Protein AF-A0A072U8D9-F1 (afdb_monomer_lite)

pLDDT: mean 95.49, std 7.28, range [56.34, 98.5]

Structure (mmCIF, N/CA/C/O backbone):
data_AF-A0A072U8D9-F1
#
_entry.id   AF-A0A072U8D9-F1
#
loop_
_atom_site.group_PDB
_atom_site.id
_atom_site.type_symbol
_atom_site.label_atom_id
_atom_site.label_alt_id
_atom_site.label_comp_id
_atom_site.label_asym_id
_atom_site.label_entity_id
_atom_site.label_seq_id
_atom_site.pdbx_PDB_ins_code
_atom_site.Cartn_x
_atom_site.Cartn_y
_atom_site.Cartn_z
_atom_site.occupancy
_atom_site.B_iso_or_equiv
_atom_site.auth_seq_id
_atom_site.auth_comp_id
_atom_site.auth_asym_id
_atom_site.auth_atom_id
_atom_site.pdbx_PDB_model_num
ATOM 1 N N . MET A 1 1 ? 13.875 8.401 -1.662 1.00 56.81 1 MET A N 1
ATOM 2 C CA . MET A 1 1 ? 12.754 7.529 -1.253 1.00 56.81 1 MET A CA 1
ATOM 3 C C . MET A 1 1 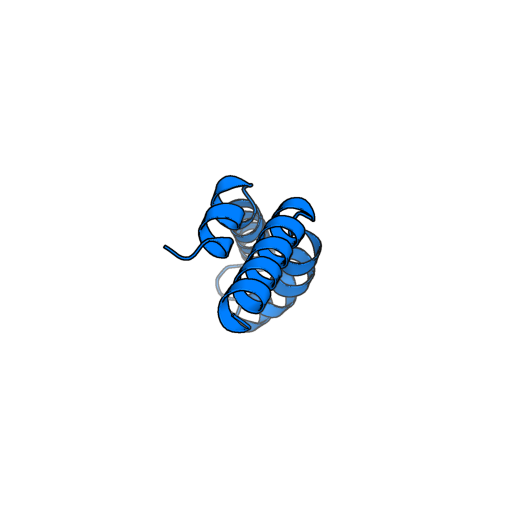? 12.636 6.422 -2.299 1.00 56.81 1 MET A C 1
ATOM 5 O O . MET A 1 1 ? 13.213 6.551 -3.369 1.00 56.81 1 MET A O 1
ATOM 9 N N . GLU A 1 2 ? 12.052 5.278 -1.951 1.00 88.94 2 GLU A N 1
ATOM 10 C CA . GLU A 1 2 ? 11.988 4.099 -2.830 1.00 88.94 2 GLU A CA 1
ATOM 11 C C . GLU A 1 2 ? 10.769 4.204 -3.764 1.00 88.94 2 GLU A C 1
ATOM 13 O O . GLU A 1 2 ? 9.658 4.409 -3.274 1.00 88.94 2 GLU A O 1
ATOM 18 N N . LEU A 1 3 ? 10.954 4.060 -5.084 1.00 93.94 3 LEU A N 1
ATOM 19 C CA . LEU A 1 3 ? 9.927 4.339 -6.107 1.00 93.94 3 LEU A CA 1
ATOM 20 C C . LEU A 1 3 ? 8.572 3.675 -5.831 1.00 93.94 3 LEU A C 1
ATOM 22 O O . LEU A 1 3 ? 7.534 4.325 -5.921 1.00 93.94 3 LEU A O 1
ATOM 26 N N . LEU A 1 4 ? 8.566 2.381 -5.487 1.00 96.44 4 LEU A N 1
ATOM 27 C CA . LEU A 1 4 ? 7.322 1.659 -5.203 1.00 96.44 4 LEU A CA 1
ATOM 28 C C . LEU A 1 4 ? 6.541 2.340 -4.073 1.00 96.44 4 LEU A C 1
ATOM 30 O O . LEU A 1 4 ? 5.329 2.516 -4.165 1.00 96.44 4 LEU A O 1
ATOM 34 N N . ARG A 1 5 ? 7.237 2.755 -3.010 1.00 97.06 5 ARG A N 1
ATOM 35 C CA . ARG A 1 5 ? 6.615 3.436 -1.874 1.00 97.06 5 ARG A CA 1
ATOM 36 C C . ARG A 1 5 ? 5.992 4.763 -2.296 1.00 97.06 5 ARG A C 1
ATOM 38 O O . ARG A 1 5 ? 4.904 5.063 -1.820 1.00 97.06 5 ARG A O 1
ATOM 45 N N . GLU A 1 6 ? 6.663 5.532 -3.150 1.00 97.50 6 GLU A N 1
ATOM 46 C CA . GLU A 1 6 ? 6.136 6.794 -3.689 1.00 97.50 6 GLU A CA 1
ATOM 47 C C . GLU A 1 6 ? 4.863 6.540 -4.499 1.00 97.50 6 GLU A C 1
ATOM 49 O O . GLU A 1 6 ? 3.816 7.089 -4.174 1.00 97.50 6 GLU A O 1
ATOM 54 N N . ARG A 1 7 ? 4.890 5.589 -5.440 1.00 98.00 7 ARG A N 1
ATOM 55 C CA . ARG A 1 7 ? 3.713 5.249 -6.254 1.00 98.00 7 ARG A CA 1
ATOM 56 C C . ARG A 1 7 ? 2.522 4.762 -5.443 1.00 98.00 7 ARG A C 1
ATOM 58 O O . ARG A 1 7 ? 1.399 5.156 -5.737 1.00 98.00 7 ARG A O 1
ATOM 65 N N . LEU A 1 8 ? 2.751 3.953 -4.407 1.00 98.19 8 LEU A N 1
ATOM 66 C CA . LEU A 1 8 ? 1.689 3.501 -3.500 1.00 98.19 8 LEU A CA 1
ATOM 67 C C . LEU A 1 8 ? 1.136 4.623 -2.603 1.00 98.19 8 LEU A C 1
ATOM 69 O O . LEU A 1 8 ? 0.031 4.502 -2.071 1.00 98.19 8 LEU A O 1
ATOM 73 N N . VAL A 1 9 ? 1.892 5.698 -2.379 1.00 98.12 9 VAL A N 1
ATOM 74 C CA . VAL A 1 9 ? 1.379 6.896 -1.702 1.00 98.12 9 VAL A CA 1
ATOM 75 C C . VAL A 1 9 ? 0.576 7.740 -2.687 1.00 98.12 9 VAL A C 1
ATOM 77 O O . VAL A 1 9 ? -0.575 8.051 -2.397 1.00 98.12 9 VAL A O 1
ATOM 80 N N . ASP A 1 10 ? 1.145 8.038 -3.853 1.00 97.88 10 ASP A N 1
ATOM 81 C CA . ASP A 1 10 ? 0.554 8.924 -4.860 1.00 97.88 10 ASP A CA 1
ATOM 82 C C . ASP A 1 10 ? -0.773 8.386 -5.407 1.00 97.88 10 ASP A C 1
ATOM 84 O O . ASP A 1 10 ? -1.713 9.148 -5.620 1.00 97.88 10 ASP A O 1
ATOM 88 N N . CYS A 1 11 ? -0.889 7.066 -5.596 1.00 97.81 11 CYS A N 1
ATOM 89 C CA . CYS A 1 11 ? -2.134 6.446 -6.054 1.00 97.81 11 CYS A CA 1
ATOM 90 C C . CYS A 1 11 ? -3.178 6.253 -4.938 1.00 97.81 11 CYS A C 1
ATOM 92 O O . CYS A 1 11 ? -4.233 5.671 -5.179 1.00 97.81 11 CYS A O 1
ATOM 94 N N . GLY A 1 12 ? -2.894 6.700 -3.709 1.00 98.50 12 GLY A N 1
ATOM 95 C CA . GLY A 1 12 ? -3.811 6.620 -2.569 1.00 98.50 12 GLY A CA 1
ATOM 96 C C . GLY A 1 12 ? -3.869 5.258 -1.866 1.00 98.50 12 GLY A C 1
ATOM 97 O O . GLY A 1 12 ? -4.520 5.143 -0.823 1.00 98.50 12 GLY A O 1
ATOM 98 N N . TRP A 1 13 ? -3.150 4.242 -2.357 1.00 98.50 13 TRP A N 1
ATOM 99 C CA . TRP A 1 13 ? -3.151 2.885 -1.788 1.00 98.50 13 TRP A CA 1
ATOM 100 C C . TRP A 1 13 ? -2.822 2.881 -0.289 1.00 98.50 13 TRP A C 1
ATOM 102 O O . TRP A 1 13 ? -3.490 2.221 0.508 1.00 98.50 13 TRP A O 1
ATOM 112 N N . LYS A 1 14 ? -1.830 3.672 0.144 1.00 98.00 14 LYS A N 1
ATOM 113 C CA . LYS A 1 14 ? -1.445 3.742 1.565 1.00 98.00 14 LYS A CA 1
ATOM 114 C C . LYS A 1 14 ? -2.598 4.212 2.455 1.00 98.00 14 LYS A C 1
ATOM 116 O O . LYS A 1 14 ? -2.760 3.704 3.568 1.00 98.00 14 LYS A O 1
ATOM 121 N N . ASP A 1 15 ? -3.368 5.195 2.007 1.00 98.50 15 ASP A N 1
ATOM 122 C CA . ASP A 1 15 ? -4.456 5.755 2.805 1.00 98.50 15 ASP A CA 1
ATOM 123 C C . ASP A 1 15 ? -5.698 4.868 2.789 1.00 98.50 15 ASP A C 1
ATOM 125 O O . ASP A 1 15 ? -6.343 4.730 3.835 1.00 98.50 15 ASP A O 1
ATOM 129 N N . GLU A 1 16 ? -5.951 4.171 1.678 1.00 98.25 16 GLU A N 1
ATOM 130 C CA . GLU A 1 16 ? -6.927 3.082 1.606 1.00 98.25 16 GLU A CA 1
ATOM 131 C C . GLU A 1 16 ? -6.600 1.985 2.634 1.00 98.25 16 GLU A C 1
ATOM 133 O O . GLU A 1 16 ? -7.453 1.622 3.452 1.00 98.25 16 GLU A O 1
ATOM 138 N N . MET A 1 17 ? -5.345 1.518 2.687 1.00 98.31 17 MET A N 1
ATOM 139 C CA . MET A 1 17 ? -4.945 0.475 3.638 1.00 98.31 17 MET A CA 1
ATOM 140 C C . MET A 1 17 ? -5.139 0.915 5.092 1.00 98.31 17 MET A C 1
ATOM 142 O O . MET A 1 17 ? -5.675 0.172 5.919 1.00 98.31 17 MET A O 1
ATOM 146 N N . LYS A 1 18 ? -4.774 2.162 5.418 1.00 98.06 18 LYS A N 1
ATOM 147 C CA . LYS A 1 18 ? -5.036 2.712 6.755 1.00 98.06 18 LYS A CA 1
ATOM 148 C C . LYS A 1 18 ? -6.533 2.798 7.053 1.00 98.06 18 LYS A C 1
ATOM 150 O O . LYS A 1 18 ? -6.925 2.568 8.196 1.00 98.06 18 LYS A O 1
ATOM 155 N N . ALA A 1 19 ? -7.367 3.161 6.076 1.00 98.25 19 ALA A N 1
ATOM 156 C CA . ALA A 1 19 ? -8.814 3.254 6.261 1.00 98.25 19 ALA A CA 1
ATOM 157 C C . ALA A 1 19 ? -9.423 1.888 6.597 1.00 98.25 19 ALA A C 1
ATOM 159 O O . ALA A 1 19 ? -10.200 1.790 7.548 1.00 98.25 19 ALA A O 1
ATOM 160 N N . ILE A 1 20 ? -8.993 0.832 5.902 1.00 97.56 20 ILE A N 1
ATOM 161 C CA . ILE A 1 20 ? -9.409 -0.548 6.175 1.00 97.56 20 ILE A CA 1
ATOM 162 C C . ILE A 1 20 ? -8.987 -0.974 7.588 1.00 97.56 20 ILE A C 1
ATOM 164 O O . ILE A 1 20 ? -9.823 -1.459 8.352 1.00 97.56 20 ILE A O 1
ATOM 168 N N . CYS A 1 21 ? -7.731 -0.733 7.979 1.00 97.62 21 CYS A N 1
ATOM 169 C CA . CYS A 1 21 ? -7.262 -1.040 9.334 1.00 97.62 21 CYS A CA 1
ATOM 170 C C . CYS A 1 21 ? -8.067 -0.286 10.404 1.00 97.62 21 CYS A C 1
ATOM 172 O O . CYS A 1 21 ? -8.510 -0.887 11.381 1.00 97.62 21 CYS A O 1
ATOM 174 N N . ARG A 1 22 ? -8.323 1.018 10.214 1.00 97.44 22 ARG A N 1
ATOM 175 C CA . ARG A 1 22 ? -9.143 1.818 11.143 1.00 97.44 22 ARG A CA 1
ATOM 176 C C . ARG A 1 22 ? -10.567 1.278 11.261 1.00 97.44 22 ARG A C 1
ATOM 178 O O . ARG A 1 22 ? -11.088 1.202 12.371 1.00 97.44 22 ARG A O 1
ATOM 185 N N . ALA A 1 23 ? -11.188 0.892 10.147 1.00 97.19 23 ALA A N 1
ATOM 186 C CA . ALA A 1 23 ? -12.528 0.313 10.144 1.00 97.19 23 ALA A CA 1
ATOM 187 C C . ALA A 1 23 ? -12.567 -1.028 10.894 1.00 97.19 23 ALA A C 1
ATOM 189 O O . ALA A 1 23 ? -13.472 -1.256 11.697 1.00 97.19 23 ALA A O 1
ATOM 190 N N . PHE A 1 24 ? -11.557 -1.879 10.695 1.00 96.81 24 PHE A N 1
ATOM 191 C CA . PHE A 1 24 ? -11.431 -3.148 11.409 1.00 96.81 24 PHE A CA 1
ATOM 192 C C . PHE A 1 24 ? -11.278 -2.940 12.923 1.00 96.81 24 PHE A C 1
ATOM 194 O O . PHE A 1 24 ? -12.031 -3.525 13.704 1.00 96.81 24 PHE A O 1
ATOM 201 N N . VAL A 1 25 ? -10.380 -2.037 13.339 1.00 97.38 25 VAL A N 1
ATOM 202 C CA . VAL A 1 25 ? -10.178 -1.695 14.757 1.00 97.38 25 VAL A CA 1
ATOM 203 C C . VAL A 1 25 ? -11.443 -1.117 15.384 1.00 97.38 25 VAL A C 1
ATOM 205 O O . VAL A 1 25 ? -11.815 -1.513 16.488 1.00 97.38 25 VAL A O 1
ATOM 208 N N . LYS A 1 26 ? -12.143 -0.222 14.677 1.00 97.12 26 LYS A N 1
ATOM 209 C CA . LYS A 1 26 ? -13.408 0.357 15.149 1.00 97.12 26 LYS A CA 1
ATOM 210 C C . LYS A 1 26 ? -14.483 -0.714 15.349 1.00 97.12 26 LYS A C 1
ATOM 212 O O . LYS A 1 26 ? -15.229 -0.633 16.317 1.00 97.12 26 LYS A O 1
ATOM 217 N N . LYS A 1 27 ? -14.557 -1.709 14.459 1.00 96.69 27 LYS A N 1
ATOM 218 C CA . LYS A 1 27 ? -15.549 -2.791 14.529 1.00 96.69 27 LYS A CA 1
ATOM 219 C C . LYS A 1 27 ? -15.280 -3.769 15.677 1.00 96.69 27 LYS A C 1
ATOM 221 O O . LYS A 1 27 ? -16.227 -4.202 16.322 1.00 96.69 27 LYS A O 1
ATOM 226 N N . LYS A 1 28 ? -14.017 -4.140 15.913 1.00 95.62 28 LYS A N 1
ATOM 227 C CA . LYS A 1 28 ? -13.646 -5.163 16.911 1.00 95.62 28 LYS A CA 1
ATOM 228 C C . LYS A 1 28 ? -13.377 -4.585 18.311 1.00 95.62 28 LYS A C 1
ATOM 230 O O . LYS A 1 28 ? -13.502 -5.294 19.307 1.00 95.62 28 LYS A O 1
ATOM 235 N N . GLY A 1 29 ? -13.059 -3.292 18.386 1.00 95.69 29 GLY A N 1
ATOM 236 C CA . GLY A 1 29 ? -12.632 -2.603 19.601 1.00 95.69 29 GLY A CA 1
ATOM 237 C C . GLY A 1 29 ? -11.110 -2.633 19.757 1.00 95.69 29 GLY A C 1
ATOM 238 O O . GLY A 1 29 ? -10.472 -3.660 19.541 1.00 95.69 29 GLY A O 1
ATOM 239 N N . ARG A 1 30 ? -10.514 -1.498 20.148 1.00 91.12 30 ARG A N 1
ATOM 240 C CA . ARG A 1 30 ? -9.049 -1.308 20.179 1.00 91.12 30 ARG A CA 1
ATOM 241 C C . ARG A 1 30 ? -8.306 -2.338 21.035 1.00 91.12 30 ARG A C 1
ATOM 243 O O . ARG A 1 30 ? -7.226 -2.757 20.643 1.00 91.12 30 ARG A O 1
ATOM 250 N N . ASN A 1 31 ? -8.885 -2.752 22.160 1.00 95.31 31 ASN A N 1
ATOM 251 C CA . ASN A 1 31 ? -8.258 -3.706 23.083 1.00 95.31 31 ASN A CA 1
ATOM 252 C C . ASN A 1 31 ? -8.381 -5.169 22.619 1.00 95.31 31 ASN A C 1
ATOM 254 O O . ASN A 1 31 ? -7.786 -6.047 23.230 1.00 95.31 31 ASN A O 1
ATOM 258 N N . ASN A 1 32 ? -9.131 -5.426 21.543 1.00 95.38 32 ASN A N 1
ATOM 259 C CA . ASN A 1 32 ? -9.436 -6.768 21.043 1.00 95.38 32 ASN A CA 1
ATOM 260 C C . ASN A 1 32 ? -8.757 -7.061 19.693 1.00 95.38 32 ASN A C 1
ATOM 262 O O . ASN A 1 32 ? -9.181 -7.973 18.985 1.00 95.38 32 ASN A O 1
ATOM 266 N N . VAL A 1 33 ? -7.776 -6.250 19.285 1.00 97.06 33 VAL A N 1
ATOM 267 C CA . VAL A 1 33 ? -7.098 -6.367 17.987 1.00 97.06 33 VAL A CA 1
ATOM 268 C C . VAL A 1 33 ? -5.603 -6.511 18.197 1.00 97.06 33 VAL A C 1
ATOM 270 O O . VAL A 1 33 ? -4.990 -5.687 18.876 1.00 97.06 33 VAL A O 1
ATOM 273 N N . THR A 1 34 ? -5.010 -7.510 17.552 1.00 97.38 34 THR A N 1
ATOM 274 C CA . THR A 1 34 ? -3.552 -7.653 17.470 1.00 97.38 34 THR A CA 1
ATOM 275 C C . THR A 1 34 ? -3.022 -7.163 16.123 1.00 97.38 34 THR A C 1
ATOM 277 O O . THR A 1 34 ? -3.762 -6.997 15.148 1.00 97.38 34 THR A O 1
ATOM 280 N N . VAL A 1 35 ? -1.710 -6.929 16.054 1.00 96.44 35 VAL A N 1
ATOM 281 C CA . VAL A 1 35 ? -1.039 -6.595 14.790 1.00 96.44 35 VAL A CA 1
ATOM 282 C C . VAL A 1 35 ? -1.162 -7.744 13.785 1.00 96.44 35 VAL A C 1
ATOM 284 O O . VAL A 1 35 ? -1.458 -7.483 12.622 1.00 96.44 35 VAL A O 1
ATOM 287 N N . ASP A 1 36 ? -1.025 -8.997 14.223 1.00 97.81 36 ASP A N 1
ATOM 288 C CA . ASP A 1 36 ? -1.130 -10.169 13.343 1.00 97.81 36 ASP A CA 1
ATOM 289 C C . ASP A 1 36 ? -2.512 -10.298 12.699 1.00 97.81 36 ASP A C 1
ATOM 291 O O . ASP A 1 36 ? -2.626 -10.599 11.511 1.00 97.81 36 ASP A O 1
ATOM 295 N N . GLU A 1 37 ? -3.576 -9.994 13.443 1.00 96.44 37 GLU A N 1
ATOM 296 C CA . GLU A 1 37 ? -4.929 -9.967 12.889 1.00 96.44 37 GLU A CA 1
ATOM 297 C C . GLU A 1 37 ? -5.091 -8.874 11.830 1.00 96.44 37 GLU A C 1
ATOM 299 O O . GLU A 1 37 ? -5.697 -9.108 10.781 1.00 96.44 37 GLU A O 1
ATOM 304 N N . LEU A 1 38 ? -4.520 -7.687 12.066 1.00 96.88 38 LEU A N 1
ATOM 305 C CA . LEU A 1 38 ? -4.511 -6.623 11.063 1.00 96.88 38 LEU A CA 1
ATOM 306 C C . LEU A 1 38 ? -3.733 -7.042 9.819 1.00 96.88 38 LEU A C 1
ATOM 308 O O . LEU A 1 38 ? -4.223 -6.814 8.716 1.00 96.88 38 LEU A O 1
ATOM 312 N N . ILE A 1 39 ? -2.571 -7.682 9.977 1.00 97.62 39 ILE A N 1
ATOM 313 C CA . ILE A 1 39 ? -1.772 -8.217 8.867 1.00 97.62 39 ILE A CA 1
ATOM 314 C C . ILE A 1 39 ? -2.591 -9.230 8.066 1.00 97.62 39 ILE A C 1
ATOM 316 O O . ILE A 1 39 ? -2.662 -9.118 6.839 1.00 97.62 39 ILE A O 1
ATOM 320 N N . HIS A 1 40 ? -3.242 -10.181 8.740 1.00 97.19 40 HIS A N 1
ATOM 321 C CA . HIS A 1 40 ? -4.063 -11.206 8.100 1.00 97.19 40 HIS A CA 1
ATOM 322 C C . HIS A 1 40 ? -5.195 -10.594 7.262 1.00 97.19 40 HIS A C 1
ATOM 324 O O . HIS A 1 40 ? -5.449 -11.027 6.139 1.00 97.19 40 HIS A O 1
ATOM 330 N N . VAL A 1 41 ? -5.836 -9.538 7.768 1.00 95.06 41 VAL A N 1
ATOM 331 C CA . VAL A 1 41 ? -6.928 -8.845 7.069 1.00 95.06 41 VAL A CA 1
ATOM 332 C C . VAL A 1 41 ? -6.421 -7.957 5.932 1.00 95.06 41 VAL A C 1
ATOM 334 O O . VAL A 1 41 ? -7.027 -7.921 4.857 1.00 95.06 41 VAL A O 1
ATOM 337 N N . ILE A 1 42 ? -5.338 -7.208 6.156 1.00 97.56 42 ILE A N 1
ATOM 338 C CA . ILE A 1 42 ? -4.892 -6.168 5.225 1.00 97.56 42 ILE A CA 1
ATOM 339 C C . ILE A 1 42 ? -4.057 -6.722 4.074 1.00 97.56 42 ILE A C 1
ATOM 341 O O . ILE A 1 42 ? -4.149 -6.206 2.966 1.00 97.56 42 ILE A O 1
ATOM 345 N N . THR A 1 43 ? -3.284 -7.789 4.289 1.00 98.12 43 THR A N 1
ATOM 346 C CA . THR A 1 43 ? -2.367 -8.337 3.276 1.00 98.12 43 THR A CA 1
ATOM 347 C C . THR A 1 43 ? -3.063 -8.754 1.976 1.00 98.12 43 THR A C 1
ATOM 349 O O . THR A 1 43 ? -2.621 -8.302 0.917 1.00 98.12 43 THR A O 1
ATOM 352 N N . PRO A 1 44 ? -4.139 -9.572 1.984 1.00 98.25 44 PRO A N 1
ATOM 353 C CA . PRO A 1 44 ? -4.795 -9.963 0.737 1.00 98.25 44 PRO A CA 1
ATOM 354 C C . PRO A 1 44 ? -5.421 -8.763 0.015 1.00 98.25 44 PRO A C 1
ATOM 356 O O . PRO A 1 44 ? -5.318 -8.665 -1.205 1.00 98.25 44 PRO A O 1
ATOM 359 N N . LYS A 1 45 ? -6.002 -7.812 0.759 1.00 97.81 45 LYS A N 1
ATOM 360 C CA . LYS A 1 45 ? -6.590 -6.587 0.192 1.00 97.81 45 LYS A CA 1
ATOM 361 C C . LYS A 1 45 ? -5.526 -5.696 -0.435 1.00 97.81 45 LYS A C 1
ATOM 363 O O . LYS A 1 45 ? -5.671 -5.295 -1.581 1.00 97.81 45 LYS A O 1
ATOM 368 N N . GLY A 1 46 ? -4.437 -5.463 0.292 1.00 98.19 46 GLY A N 1
ATOM 369 C CA . GLY A 1 46 ? -3.326 -4.646 -0.167 1.00 98.19 46 GLY A CA 1
ATOM 370 C C . GLY A 1 46 ? -2.675 -5.204 -1.422 1.00 98.19 46 GLY A C 1
ATOM 371 O O . GLY A 1 46 ? -2.423 -4.442 -2.344 1.00 98.19 46 GLY A O 1
ATOM 372 N N . ARG A 1 47 ? -2.462 -6.525 -1.508 1.00 98.12 47 ARG A N 1
ATOM 373 C CA . ARG A 1 47 ? -1.925 -7.167 -2.723 1.00 98.12 47 ARG A CA 1
ATOM 374 C C . ARG A 1 47 ? -2.866 -7.027 -3.919 1.00 98.12 47 ARG A C 1
ATOM 376 O O . ARG A 1 47 ? -2.398 -6.769 -5.024 1.00 98.12 47 ARG A O 1
ATOM 383 N N . ALA A 1 48 ? -4.169 -7.200 -3.697 1.00 98.31 48 ALA A N 1
ATOM 384 C CA . ALA A 1 48 ? -5.172 -7.118 -4.752 1.00 98.31 48 ALA A CA 1
ATOM 385 C C . ALA A 1 48 ? -5.383 -5.685 -5.267 1.00 98.31 48 ALA A C 1
ATOM 387 O O . ALA A 1 48 ? -5.637 -5.513 -6.454 1.00 98.31 48 ALA A O 1
ATOM 388 N N . SER A 1 49 ? -5.258 -4.667 -4.407 1.00 98.06 49 SER A N 1
ATOM 389 C CA . SER A 1 49 ? -5.514 -3.271 -4.784 1.00 98.06 49 SER A CA 1
ATOM 390 C C . SER A 1 49 ? -4.312 -2.536 -5.383 1.00 98.06 49 SER A C 1
ATOM 392 O O . SER A 1 49 ? -4.446 -1.372 -5.755 1.00 98.06 49 SER A O 1
ATOM 394 N N . VAL A 1 50 ? -3.141 -3.177 -5.516 1.00 98.38 50 VAL A N 1
ATOM 395 C CA . VAL A 1 50 ? -2.004 -2.561 -6.223 1.00 98.38 50 VAL A CA 1
ATOM 396 C C . VAL A 1 50 ? -2.360 -2.380 -7.705 1.00 98.38 50 VAL A C 1
ATOM 398 O O . VAL A 1 50 ? -2.569 -3.392 -8.385 1.00 98.38 50 VAL A O 1
ATOM 401 N N . PRO A 1 51 ? -2.358 -1.141 -8.237 1.00 98.50 51 PRO A N 1
ATOM 402 C CA . PRO A 1 51 ? -2.672 -0.898 -9.640 1.00 98.50 51 PRO A CA 1
ATOM 403 C C . PRO A 1 51 ? -1.662 -1.559 -10.581 1.00 98.50 51 PRO A C 1
ATOM 405 O O . PRO A 1 51 ? -0.454 -1.538 -10.331 1.00 98.50 51 PRO A O 1
ATOM 408 N N . ASP A 1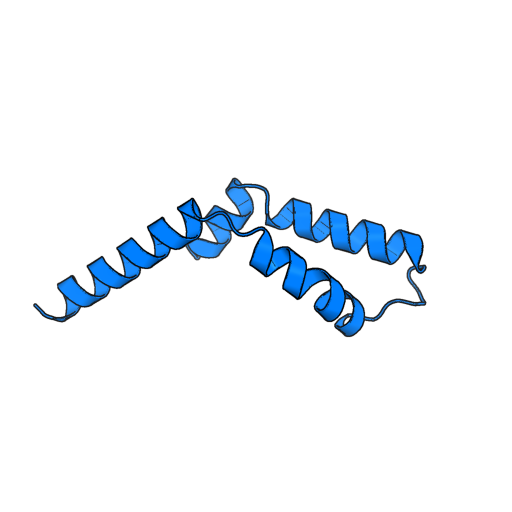 52 ? -2.141 -2.087 -11.707 1.00 98.38 52 ASP A N 1
ATOM 409 C CA . ASP A 1 52 ? -1.275 -2.738 -12.697 1.00 98.38 52 ASP A CA 1
ATOM 410 C C . ASP A 1 52 ? -0.290 -1.766 -13.354 1.00 98.38 52 ASP A C 1
ATOM 412 O O . ASP A 1 52 ? 0.819 -2.164 -13.699 1.00 98.38 52 ASP A O 1
ATOM 416 N N . SER A 1 53 ? -0.630 -0.477 -13.431 1.00 98.12 53 SER A N 1
ATOM 417 C CA . SER A 1 53 ? 0.288 0.571 -13.892 1.00 98.12 53 SER A CA 1
ATOM 418 C C . SER A 1 53 ? 1.546 0.679 -13.022 1.00 98.12 53 SER A C 1
ATOM 420 O O . SER A 1 53 ? 2.647 0.808 -13.552 1.00 98.12 53 SER A O 1
ATOM 422 N N . VAL A 1 54 ? 1.412 0.548 -11.697 1.00 98.12 54 VAL A N 1
ATOM 423 C CA . VAL A 1 54 ? 2.552 0.564 -10.763 1.00 98.12 54 VAL A CA 1
ATOM 424 C C . VAL A 1 54 ? 3.420 -0.682 -10.954 1.00 98.12 54 VAL A C 1
ATOM 426 O O . VAL A 1 54 ? 4.648 -0.594 -10.957 1.00 98.12 54 VAL A O 1
ATOM 429 N N . LYS A 1 55 ? 2.793 -1.850 -11.155 1.00 98.06 55 LYS A N 1
ATOM 430 C CA . LYS A 1 55 ? 3.510 -3.105 -11.441 1.00 98.06 55 LYS A CA 1
ATOM 431 C C . LYS A 1 55 ? 4.272 -3.014 -12.765 1.00 98.06 55 LYS A C 1
ATOM 433 O O . LYS A 1 55 ? 5.426 -3.430 -12.825 1.00 98.06 55 LYS A O 1
ATOM 438 N N . ALA A 1 56 ? 3.648 -2.449 -13.798 1.00 98.38 56 ALA A N 1
ATOM 439 C CA . ALA A 1 56 ? 4.249 -2.271 -15.115 1.00 98.38 56 ALA A CA 1
ATOM 440 C C . ALA A 1 56 ? 5.467 -1.332 -15.074 1.00 98.38 56 ALA A C 1
ATOM 442 O O . ALA A 1 56 ? 6.512 -1.683 -15.616 1.00 98.38 56 ALA A O 1
ATOM 443 N N . GLU A 1 57 ? 5.379 -0.192 -14.375 1.00 97.75 57 GLU A N 1
ATOM 444 C CA . GLU A 1 57 ? 6.509 0.742 -14.208 1.00 97.75 57 GLU A CA 1
ATOM 445 C C . GLU A 1 57 ? 7.705 0.071 -13.511 1.00 97.75 57 GLU A C 1
ATOM 447 O O . GLU A 1 57 ? 8.856 0.229 -13.928 1.00 97.75 57 GLU A O 1
ATOM 452 N N . LEU A 1 58 ? 7.444 -0.718 -12.464 1.00 97.12 58 LEU A N 1
ATOM 453 C CA . LEU A 1 58 ? 8.493 -1.467 -11.774 1.00 97.12 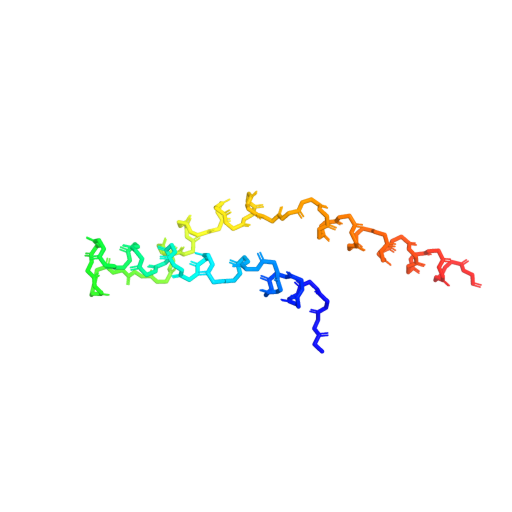58 LEU A CA 1
ATOM 454 C C . LEU A 1 58 ? 9.118 -2.543 -12.657 1.00 97.12 58 LEU A C 1
ATOM 456 O O . LEU A 1 58 ? 10.343 -2.657 -12.694 1.00 97.12 58 LEU A O 1
ATOM 460 N N . LEU A 1 59 ? 8.296 -3.308 -13.378 1.00 97.75 59 LEU A N 1
ATOM 461 C CA . LEU A 1 59 ? 8.781 -4.338 -14.291 1.00 97.75 59 LEU A CA 1
ATOM 462 C C . LEU A 1 59 ? 9.679 -3.730 -15.372 1.00 97.75 59 LEU A C 1
ATOM 464 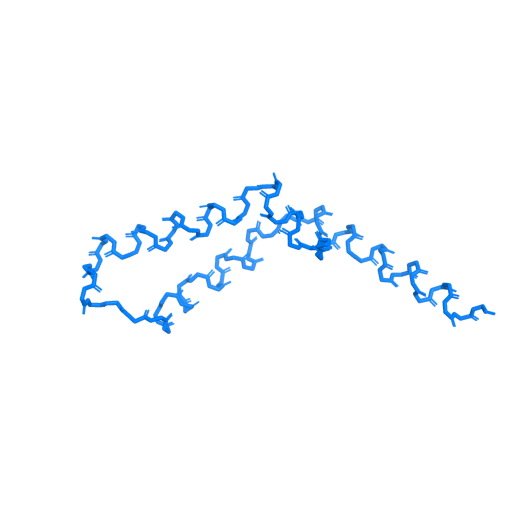O O . LEU A 1 59 ? 10.766 -4.250 -15.617 1.00 97.75 59 LEU A O 1
ATOM 468 N N . GLN A 1 60 ? 9.268 -2.604 -15.960 1.00 97.25 60 GLN A N 1
ATOM 469 C CA . GLN A 1 60 ? 10.070 -1.889 -16.948 1.00 97.25 60 GLN A CA 1
ATOM 470 C C . GLN A 1 60 ? 11.426 -1.475 -16.366 1.00 97.25 60 GLN A C 1
ATOM 472 O O . GLN A 1 60 ? 12.454 -1.688 -17.000 1.00 97.25 60 GLN A O 1
ATOM 477 N N . ARG A 1 61 ? 11.464 -0.940 -15.141 1.00 95.38 61 ARG A N 1
ATOM 478 C CA . ARG A 1 61 ? 12.729 -0.556 -14.492 1.00 95.38 61 ARG A CA 1
ATOM 479 C C . ARG A 1 61 ? 13.641 -1.740 -14.201 1.00 95.38 61 ARG A C 1
ATOM 481 O O . ARG A 1 61 ? 14.849 -1.613 -14.382 1.00 95.38 61 ARG A O 1
ATOM 488 N N . ILE A 1 62 ? 13.082 -2.874 -13.780 1.00 96.06 62 ILE A N 1
ATOM 489 C CA . ILE A 1 62 ? 13.848 -4.114 -13.600 1.00 96.06 62 ILE A CA 1
ATOM 490 C C . ILE A 1 62 ? 14.439 -4.554 -14.944 1.00 96.06 62 ILE A C 1
ATOM 492 O O . ILE A 1 62 ? 15.628 -4.841 -15.017 1.00 96.06 62 ILE A O 1
ATOM 496 N N . GLN A 1 63 ? 13.648 -4.545 -16.021 1.00 97.12 63 GLN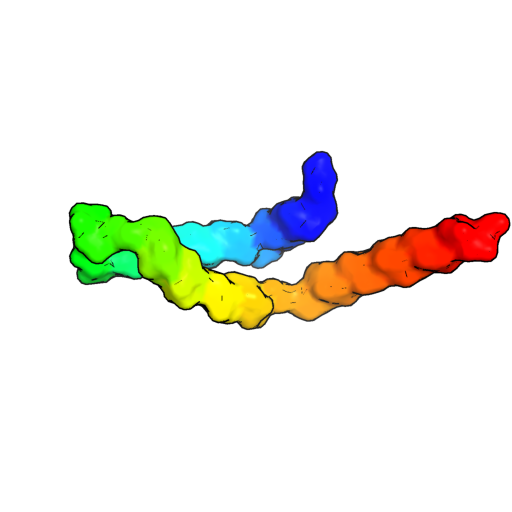 A N 1
ATOM 497 C CA . GLN A 1 63 ? 14.127 -4.888 -17.364 1.00 97.12 63 GLN A CA 1
ATOM 498 C C . GLN A 1 63 ? 15.227 -3.933 -17.847 1.00 97.12 63 GLN A C 1
ATOM 500 O O . GLN A 1 63 ? 16.268 -4.399 -18.300 1.00 97.12 63 GLN A O 1
ATOM 505 N N . THR A 1 64 ? 15.048 -2.615 -17.701 1.00 96.50 64 THR A N 1
ATOM 506 C CA . THR A 1 64 ? 16.080 -1.619 -18.039 1.00 96.50 64 THR A CA 1
ATOM 507 C C . THR A 1 64 ? 17.367 -1.865 -17.259 1.00 96.50 64 THR A C 1
ATOM 509 O O . THR A 1 64 ? 18.443 -1.840 -17.850 1.00 96.50 64 THR A O 1
ATOM 512 N N . PHE A 1 65 ? 17.265 -2.139 -15.955 1.00 95.88 65 PHE A N 1
ATOM 513 C CA . PHE A 1 65 ? 18.424 -2.448 -15.122 1.00 95.88 65 PHE A CA 1
ATOM 514 C C . PHE A 1 65 ? 19.167 -3.691 -15.627 1.00 95.88 65 PHE A C 1
ATOM 516 O O . PHE A 1 65 ? 20.376 -3.630 -15.836 1.00 95.88 65 PHE A O 1
ATOM 523 N N . LEU A 1 66 ? 18.446 -4.785 -15.894 1.00 96.50 66 LEU A N 1
ATOM 524 C CA . LEU A 1 66 ? 19.033 -6.028 -16.402 1.00 96.50 66 LEU A CA 1
ATOM 525 C C . LEU A 1 66 ? 19.722 -5.837 -17.759 1.00 96.50 66 LEU A C 1
ATOM 527 O O . LEU A 1 66 ? 20.810 -6.366 -17.957 1.00 96.50 66 LEU A O 1
ATOM 531 N N . VAL A 1 67 ? 19.129 -5.054 -18.667 1.00 96.12 67 VAL A N 1
ATOM 532 C CA . VAL A 1 67 ? 19.749 -4.720 -19.961 1.00 96.12 67 VAL A CA 1
ATOM 533 C C . VAL A 1 67 ? 21.015 -3.885 -19.762 1.00 96.12 67 VAL A C 1
ATOM 535 O O . VAL A 1 67 ? 22.031 -4.172 -20.383 1.00 96.12 67 VAL A O 1
ATOM 538 N N . SER A 1 68 ? 20.980 -2.883 -18.879 1.00 93.44 68 SER A N 1
ATOM 539 C CA . SER A 1 68 ? 22.145 -2.029 -18.611 1.00 93.44 68 SER A CA 1
ATOM 540 C C . SER A 1 68 ? 23.297 -2.755 -17.914 1.00 93.44 68 SER A C 1
ATOM 542 O O . SER A 1 68 ? 24.441 -2.379 -18.114 1.00 93.44 68 SER A O 1
ATOM 544 N N . ALA A 1 69 ? 23.005 -3.780 -17.108 1.00 86.38 69 ALA A N 1
ATOM 545 C CA . ALA A 1 69 ? 24.008 -4.553 -16.378 1.00 86.38 69 ALA A CA 1
ATOM 546 C C . ALA A 1 69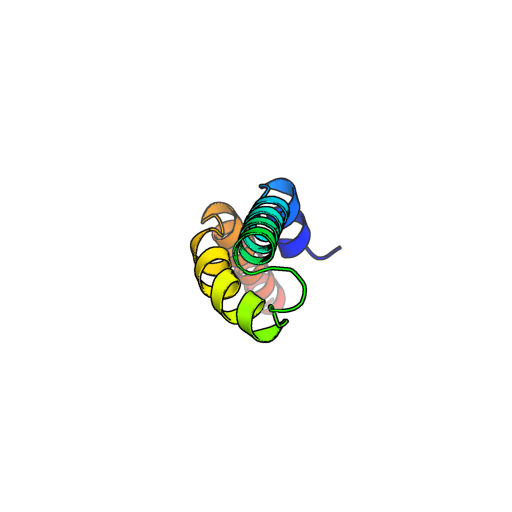 ? 24.651 -5.672 -17.218 1.00 86.38 69 ALA A C 1
ATOM 548 O O . ALA A 1 69 ? 25.640 -6.262 -16.790 1.00 86.38 69 ALA A O 1
ATOM 549 N N . ALA A 1 70 ? 24.063 -6.001 -18.372 1.00 77.94 70 ALA A N 1
ATOM 550 C CA . ALA A 1 70 ? 24.584 -6.990 -19.314 1.00 77.94 70 ALA A CA 1
ATOM 551 C C . ALA A 1 70 ? 25.522 -6.385 -20.382 1.00 77.94 70 ALA A C 1
ATOM 553 O O . ALA A 1 70 ? 26.085 -7.137 -21.179 1.00 77.94 70 ALA A O 1
ATOM 554 N N . LEU A 1 71 ? 25.654 -5.053 -20.406 1.00 56.34 71 LEU A N 1
ATOM 555 C CA . LEU A 1 71 ? 26.591 -4.268 -21.220 1.00 56.34 71 LEU A CA 1
ATOM 556 C C . LEU A 1 71 ? 27.846 -3.935 -20.405 1.00 56.34 71 LEU A C 1
ATOM 558 O O . LEU A 1 71 ? 28.933 -3.907 -21.021 1.00 56.34 71 LEU A O 1
#

Foldseek 3Di:
DDLLVVVCVVVCLVVVLVVQLVVVCVVQPVVRDDPVNSCVVRVVVSVVPDDVVSVVVVVVVVVVVVVVVVD

Sequence (71 aa):
MELLRERLVDCGWKDEMKAICRAFVKKKGRNNVTVDELIHVITPKGRASVPDSVKAELLQRIQTFLVSAAL

Radius of gyration: 16.46 Å; chains: 1; bounding box: 42×20×44 Å

InterPro domains:
  IPR018783 Transcription factor, enhancer of yellow 2 [MF_03046] (1-69)
  IPR018783 Transcription factor, enhancer of yellow 2 [PF10163] (2-66)
  IPR018783 Transcription factor, enhancer of yellow 2 [PTHR12514] (1-70)
  IPR038212 Transcription factor EnY2 superfamily [G3DSA:1.10.246.140] (1-70)

Organism: Medicago truncatula (NCBI:txid3880)

Secondary structure (DSSP, 8-state):
--HHHHHHHHTSHHHHHHHHHHHHHHHH-GGG--HHHHHHHHHHHHHHTS-HHHHHHHHHHHHHHHHHHT-